Protein AF-A0A950AVN1-F1 (afdb_monomer)

Radius of gyration: 13.3 Å; Cα contacts (8 Å, |Δi|>4): 98; chains: 1; bounding box: 33×19×44 Å

Structure (mmCIF, N/CA/C/O backbone):
data_AF-A0A950AVN1-F1
#
_entry.id   AF-A0A950AVN1-F1
#
loop_
_atom_site.group_PDB
_atom_site.id
_atom_site.type_symbol
_atom_site.label_atom_id
_atom_site.label_alt_id
_atom_site.label_comp_id
_atom_site.label_asym_id
_atom_site.label_entity_id
_atom_site.label_seq_id
_atom_site.pdbx_PDB_ins_code
_atom_site.Cartn_x
_atom_site.Cartn_y
_atom_site.Cartn_z
_atom_site.occupancy
_atom_site.B_iso_or_equiv
_atom_site.auth_seq_id
_atom_site.auth_comp_id
_atom_site.auth_asym_id
_atom_site.auth_atom_id
_atom_site.pdbx_PDB_model_num
ATOM 1 N N . PHE A 1 1 ? 8.347 5.474 0.976 1.00 84.19 1 PHE A N 1
ATOM 2 C CA . PHE A 1 1 ? 7.368 5.532 -0.126 1.00 84.19 1 PHE A CA 1
ATOM 3 C C . PHE A 1 1 ? 7.339 4.181 -0.826 1.00 84.19 1 PHE A C 1
ATOM 5 O O . PHE A 1 1 ? 8.380 3.530 -0.883 1.00 84.19 1 PHE A O 1
ATOM 12 N N . TYR A 1 2 ? 6.170 3.756 -1.300 1.00 91.75 2 TYR A N 1
ATOM 13 C CA . TYR A 1 2 ? 6.003 2.532 -2.082 1.00 91.75 2 TYR A CA 1
ATOM 14 C C . TYR A 1 2 ? 5.470 2.908 -3.460 1.00 91.75 2 TYR A C 1
ATOM 16 O O . TYR A 1 2 ? 4.505 3.659 -3.544 1.00 91.75 2 TYR A O 1
ATOM 24 N N . LEU A 1 3 ? 6.081 2.368 -4.509 1.00 93.81 3 LEU A N 1
ATOM 25 C CA . LEU A 1 3 ? 5.514 2.363 -5.853 1.00 93.81 3 LEU A CA 1
ATOM 26 C C . LEU A 1 3 ? 5.196 0.912 -6.191 1.00 93.81 3 LEU A C 1
ATOM 28 O O . LEU A 1 3 ? 6.110 0.095 -6.217 1.00 93.81 3 LEU A O 1
ATOM 32 N N . ALA A 1 4 ? 3.928 0.589 -6.404 1.00 95.50 4 ALA A N 1
ATOM 33 C CA . ALA A 1 4 ? 3.478 -0.774 -6.657 1.00 95.50 4 ALA A CA 1
ATOM 34 C C . A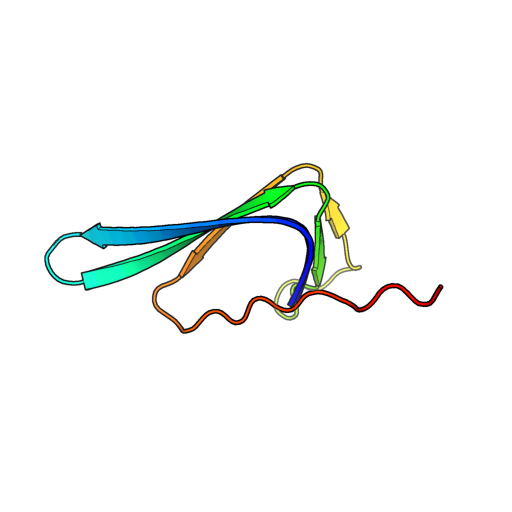LA A 1 4 ? 2.626 -0.825 -7.921 1.00 95.50 4 ALA A C 1
ATOM 36 O O . ALA A 1 4 ? 1.920 0.134 -8.230 1.00 95.50 4 ALA A O 1
ATOM 37 N N . ASN A 1 5 ? 2.664 -1.957 -8.621 1.00 95.75 5 ASN A N 1
ATOM 38 C CA . ASN A 1 5 ? 1.787 -2.179 -9.771 1.00 95.75 5 ASN A CA 1
ATOM 39 C C . ASN A 1 5 ? 0.346 -2.485 -9.342 1.00 95.75 5 ASN A C 1
ATOM 41 O O . ASN A 1 5 ? -0.586 -2.233 -10.101 1.00 95.75 5 ASN A O 1
ATOM 45 N N . ALA A 1 6 ? 0.162 -3.040 -8.141 1.00 96.31 6 ALA A N 1
ATOM 46 C CA . ALA A 1 6 ? -1.150 -3.300 -7.566 1.00 96.31 6 ALA A CA 1
ATOM 47 C C . ALA A 1 6 ? -1.147 -3.093 -6.049 1.00 96.31 6 ALA A C 1
ATOM 49 O O . ALA A 1 6 ? -0.169 -3.403 -5.362 1.00 96.31 6 ALA A O 1
ATOM 50 N N . VAL A 1 7 ? -2.279 -2.611 -5.540 1.00 96.94 7 VAL A N 1
ATOM 51 C CA . VAL A 1 7 ? -2.546 -2.390 -4.118 1.00 96.94 7 VAL A CA 1
ATOM 52 C C . VAL A 1 7 ? -3.962 -2.849 -3.783 1.00 96.94 7 VAL A C 1
ATOM 54 O O . VAL A 1 7 ? -4.910 -2.514 -4.489 1.00 96.94 7 VAL A O 1
ATOM 57 N N . ASP A 1 8 ? -4.098 -3.597 -2.694 1.00 97.88 8 ASP A N 1
ATOM 58 C CA . ASP A 1 8 ? -5.370 -3.894 -2.034 1.00 97.88 8 ASP A CA 1
ATOM 59 C C . ASP A 1 8 ? -5.313 -3.319 -0.614 1.00 97.88 8 ASP A C 1
ATOM 61 O O . ASP A 1 8 ? -4.440 -3.695 0.170 1.00 97.88 8 ASP A O 1
ATOM 65 N N . MET A 1 9 ? -6.203 -2.376 -0.295 1.00 96.75 9 MET A N 1
ATOM 66 C CA . MET A 1 9 ? -6.267 -1.725 1.014 1.00 96.75 9 MET A CA 1
ATOM 67 C C . MET A 1 9 ? -7.546 -2.125 1.740 1.00 96.75 9 MET A C 1
ATOM 69 O O . MET A 1 9 ? -8.653 -1.963 1.229 1.00 96.75 9 MET A O 1
ATOM 73 N N . LYS A 1 10 ? -7.393 -2.567 2.987 1.00 96.94 10 LYS A N 1
ATOM 74 C CA . LYS A 1 10 ? -8.492 -2.955 3.869 1.00 96.94 10 LYS A CA 1
ATOM 75 C C . LYS A 1 10 ? -8.460 -2.119 5.135 1.00 96.94 10 LYS A C 1
ATOM 77 O O . LYS A 1 10 ? -7.414 -1.968 5.763 1.00 96.94 10 LYS A O 1
ATOM 82 N N . VAL A 1 11 ? -9.629 -1.631 5.538 1.00 96.06 11 VAL A N 1
ATOM 83 C CA . VAL A 1 11 ? -9.834 -1.082 6.881 1.00 96.06 11 VAL A CA 1
ATOM 84 C C . VAL A 1 11 ? -10.140 -2.242 7.819 1.00 96.06 11 VAL A C 1
ATOM 86 O O . VAL A 1 11 ? -10.972 -3.099 7.514 1.00 96.06 11 VAL A O 1
ATOM 89 N N . LYS A 1 12 ? -9.444 -2.292 8.948 1.00 95.88 12 LYS A N 1
ATOM 90 C CA . LYS A 1 12 ? -9.628 -3.289 9.999 1.00 95.88 12 LYS A CA 1
ATOM 91 C C . LYS A 1 12 ? -9.973 -2.585 11.299 1.00 95.88 12 LYS A C 1
ATOM 93 O O . LYS A 1 12 ? -9.461 -1.502 11.566 1.00 95.88 12 LYS A O 1
ATOM 98 N N . GLU A 1 13 ? -10.800 -3.226 12.111 1.00 94.44 13 GLU A N 1
ATOM 99 C CA . GLU A 1 13 ? -11.119 -2.784 13.465 1.00 94.44 13 GLU A CA 1
ATOM 100 C C . GLU A 1 13 ? -10.673 -3.859 14.450 1.00 94.44 13 GLU A C 1
ATOM 102 O O . GLU A 1 13 ? -11.001 -5.034 14.284 1.00 94.44 13 GLU A O 1
ATOM 107 N N . ASP A 1 14 ? -9.915 -3.457 15.466 1.00 87.94 14 ASP A N 1
ATOM 108 C CA . ASP A 1 14 ? -9.502 -4.326 16.563 1.00 87.94 14 ASP A CA 1
ATOM 109 C C . ASP A 1 14 ? -9.569 -3.556 17.884 1.00 87.94 14 ASP A C 1
ATOM 111 O O . ASP A 1 14 ? -9.002 -2.470 18.023 1.00 87.94 14 ASP A O 1
ATOM 115 N N . GLY A 1 15 ? -10.320 -4.087 18.852 1.00 86.00 15 GLY A N 1
ATOM 116 C CA . GLY A 1 15 ? -10.419 -3.509 20.196 1.00 86.00 15 GLY A CA 1
ATOM 117 C C . GLY A 1 15 ? -10.835 -2.030 20.245 1.00 86.00 15 GLY A C 1
ATOM 118 O O . GLY A 1 15 ? -10.367 -1.296 21.115 1.00 86.00 15 GLY A O 1
ATOM 119 N N . GLY A 1 16 ? -11.671 -1.571 19.307 1.00 90.06 16 GLY A N 1
ATOM 120 C CA . GLY A 1 16 ? -12.117 -0.173 19.222 1.00 90.06 16 GLY A CA 1
ATOM 121 C C . GLY A 1 16 ? -11.114 0.784 18.565 1.00 90.06 16 GLY A C 1
ATOM 122 O O . GLY A 1 16 ? -11.282 1.999 18.658 1.00 90.06 16 GLY A O 1
ATOM 123 N N . ARG A 1 17 ? -10.068 0.264 17.912 1.00 90.44 17 ARG A N 1
ATOM 124 C CA . ARG A 1 17 ? -9.132 1.045 17.095 1.00 90.44 17 ARG A CA 1
ATOM 125 C C . ARG A 1 17 ? -9.159 0.553 15.655 1.00 90.44 17 ARG A C 1
ATOM 127 O O . ARG A 1 17 ? -9.072 -0.648 15.407 1.00 90.44 17 ARG A O 1
ATOM 134 N N . SER A 1 18 ? -9.228 1.489 14.717 1.00 94.44 18 SER A N 1
ATOM 135 C CA . SER A 1 18 ? -9.134 1.183 13.292 1.00 94.44 18 SER A CA 1
ATOM 136 C C . SER A 1 18 ? -7.688 1.281 12.810 1.00 94.44 18 SER A C 1
ATOM 138 O O . SER A 1 18 ? -6.927 2.138 13.265 1.00 94.44 18 SER A O 1
ATOM 140 N N . TYR A 1 19 ? -7.311 0.409 11.882 1.00 96.12 19 TYR A N 1
ATOM 141 C CA . TYR A 1 19 ? -6.038 0.464 11.171 1.00 96.12 19 TYR A CA 1
ATOM 142 C C . TYR A 1 19 ? -6.221 0.074 9.708 1.00 96.12 19 TYR A C 1
ATOM 144 O O . TYR A 1 19 ? -7.221 -0.536 9.324 1.00 96.12 19 TYR A O 1
ATOM 152 N N . PHE A 1 20 ? -5.233 0.420 8.894 1.00 97.06 20 PHE A N 1
ATOM 153 C CA . PHE A 1 20 ? -5.174 0.036 7.494 1.00 97.06 20 PHE A CA 1
ATOM 154 C C . PHE A 1 20 ? -4.189 -1.114 7.316 1.00 97.06 20 PHE A C 1
ATOM 156 O O . PHE A 1 20 ? -3.063 -1.074 7.822 1.00 97.06 20 PHE A O 1
ATOM 163 N N . GLU A 1 21 ? -4.617 -2.127 6.573 1.00 97.19 21 GLU A N 1
ATOM 164 C CA . GLU A 1 21 ? -3.765 -3.183 6.038 1.00 97.19 21 GLU A CA 1
ATOM 165 C C . GLU A 1 21 ? -3.690 -3.007 4.521 1.00 97.19 21 GLU A C 1
ATOM 167 O O . GLU A 1 21 ? -4.724 -2.893 3.861 1.00 97.19 21 GLU A O 1
ATOM 172 N N . LEU A 1 22 ? -2.476 -2.953 3.975 1.00 97.44 22 LEU A N 1
ATOM 173 C CA . LEU A 1 22 ? -2.234 -2.892 2.539 1.00 97.44 22 LEU A CA 1
ATOM 174 C C . LEU A 1 22 ? -1.443 -4.116 2.106 1.00 97.44 22 LEU A C 1
ATOM 176 O O . LEU A 1 22 ? -0.359 -4.366 2.637 1.00 97.44 22 LEU A O 1
ATOM 180 N N . ASP A 1 23 ? -1.948 -4.814 1.098 1.00 97.69 23 ASP A N 1
ATOM 181 C CA . ASP A 1 23 ? -1.209 -5.822 0.351 1.00 97.69 23 ASP A CA 1
ATOM 182 C C . ASP A 1 23 ? -0.764 -5.194 -0.986 1.00 97.69 23 ASP A C 1
ATOM 184 O O . ASP A 1 23 ? -1.587 -4.807 -1.817 1.00 97.69 23 ASP A O 1
ATOM 188 N N . LEU A 1 24 ? 0.550 -5.052 -1.176 1.00 97.31 24 LEU A N 1
ATOM 189 C CA . LEU A 1 24 ? 1.177 -4.493 -2.377 1.00 97.31 24 LEU A CA 1
ATOM 190 C C . LEU A 1 24 ? 1.852 -5.607 -3.175 1.00 97.31 24 LEU A C 1
ATOM 192 O O . LEU A 1 24 ? 2.566 -6.425 -2.589 1.00 97.31 24 LEU A O 1
ATOM 196 N N . ASN A 1 25 ? 1.693 -5.601 -4.499 1.00 97.56 25 ASN A N 1
ATOM 197 C CA . ASN A 1 25 ? 2.375 -6.533 -5.402 1.00 97.56 25 ASN A CA 1
ATOM 198 C C . ASN A 1 25 ? 3.292 -5.788 -6.373 1.00 97.56 25 ASN A C 1
ATOM 200 O O . ASN A 1 25 ? 2.953 -4.692 -6.829 1.00 97.56 25 ASN A O 1
ATOM 204 N N . ASP A 1 26 ? 4.441 -6.400 -6.675 1.00 96.75 26 ASP A N 1
ATOM 205 C CA . ASP A 1 26 ? 5.486 -5.845 -7.542 1.00 96.75 26 ASP A CA 1
ATOM 206 C C . ASP A 1 26 ? 5.864 -4.418 -7.128 1.00 96.75 26 ASP A C 1
ATOM 208 O O . ASP A 1 26 ? 5.640 -3.440 -7.844 1.00 96.75 26 ASP A O 1
ATOM 212 N N . ALA A 1 27 ? 6.388 -4.301 -5.909 1.00 95.31 27 ALA A N 1
ATOM 213 C CA . ALA A 1 27 ? 6.588 -3.027 -5.244 1.00 95.31 27 ALA A CA 1
ATOM 214 C C . ALA A 1 27 ? 8.064 -2.623 -5.190 1.00 95.31 27 ALA A C 1
ATOM 216 O O . ALA A 1 27 ? 8.919 -3.346 -4.671 1.00 95.31 27 ALA A O 1
ATOM 217 N N . TRP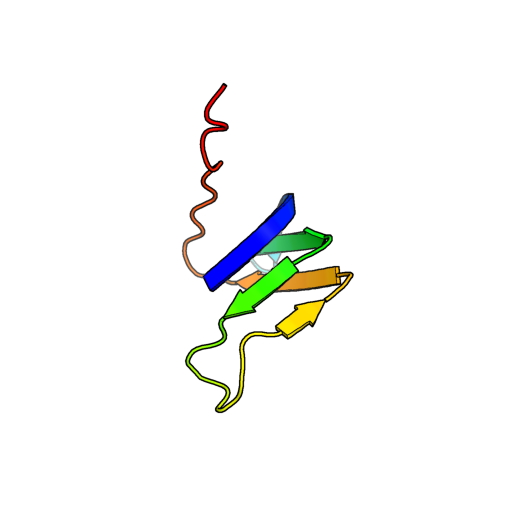 A 1 28 ? 8.345 -1.403 -5.634 1.00 93.50 28 TRP A N 1
ATOM 218 C CA . TRP A 1 28 ? 9.537 -0.659 -5.262 1.00 93.50 28 TRP A CA 1
ATOM 219 C C . TRP A 1 28 ? 9.352 -0.040 -3.882 1.00 93.50 28 TRP A C 1
ATOM 221 O O . TRP A 1 28 ? 8.404 0.706 -3.628 1.00 93.50 28 TRP A O 1
ATOM 231 N N . VAL A 1 29 ? 10.289 -0.332 -2.987 1.00 89.19 29 VAL A N 1
ATOM 232 C CA . VAL A 1 29 ? 10.283 0.157 -1.612 1.00 89.19 29 VAL A CA 1
ATOM 233 C C . VAL A 1 29 ? 11.419 1.139 -1.423 1.00 89.19 29 VAL A C 1
ATOM 235 O O . VAL A 1 29 ? 12.594 0.768 -1.474 1.00 89.19 29 VAL A O 1
ATOM 238 N N . TRP A 1 30 ? 11.045 2.380 -1.135 1.00 85.75 30 TRP A N 1
ATOM 239 C CA . TRP A 1 30 ? 11.954 3.423 -0.691 1.00 85.75 30 TRP A CA 1
ATOM 240 C C . TRP A 1 30 ? 11.749 3.638 0.810 1.00 85.75 30 TRP A C 1
ATOM 242 O O . TRP A 1 30 ? 10.920 4.449 1.240 1.00 85.75 30 TRP A O 1
ATOM 252 N N . ASP A 1 31 ? 12.433 2.832 1.618 1.00 74.94 31 ASP A N 1
ATOM 253 C CA . ASP A 1 31 ? 12.405 2.940 3.077 1.00 74.94 31 ASP A CA 1
ATOM 254 C C . ASP A 1 31 ? 13.477 3.942 3.527 1.00 74.94 31 ASP A C 1
ATOM 256 O O . ASP A 1 31 ? 14.661 3.623 3.548 1.00 74.94 31 ASP A O 1
ATOM 260 N N . MET A 1 32 ? 13.064 5.164 3.878 1.00 68.94 32 MET A N 1
ATOM 261 C CA . MET A 1 32 ? 13.979 6.226 4.326 1.00 68.94 32 MET A CA 1
ATOM 262 C C . MET A 1 32 ? 14.690 5.894 5.647 1.00 68.94 32 MET A C 1
ATOM 264 O O . MET A 1 32 ? 15.698 6.519 5.965 1.00 68.94 32 MET A O 1
ATOM 268 N N . TYR A 1 33 ? 14.177 4.932 6.418 1.00 73.44 33 TYR A N 1
ATOM 269 C CA . TYR A 1 33 ? 14.728 4.548 7.717 1.00 73.44 33 TYR A CA 1
ATOM 270 C C . TYR A 1 33 ? 15.640 3.324 7.643 1.00 73.44 33 TYR A C 1
ATOM 272 O O . TYR A 1 33 ? 16.252 2.955 8.646 1.00 73.44 33 TYR A O 1
ATOM 280 N N . ARG A 1 34 ? 15.766 2.701 6.466 1.00 71.06 34 ARG A N 1
ATOM 281 C CA . ARG A 1 34 ? 16.664 1.571 6.249 1.00 71.06 34 ARG A CA 1
ATOM 282 C C . ARG A 1 34 ? 17.794 2.001 5.310 1.00 71.06 34 ARG A C 1
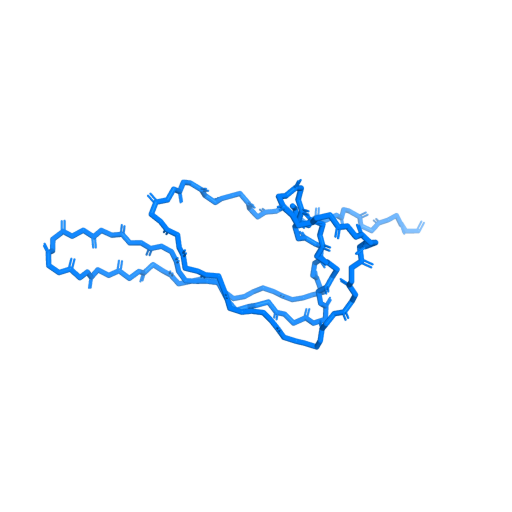ATOM 284 O O . ARG A 1 34 ? 17.551 2.145 4.115 1.00 71.06 34 ARG A O 1
ATOM 291 N N . PRO A 1 35 ? 19.023 2.217 5.814 1.00 68.12 35 PRO A N 1
ATOM 292 C CA . PRO A 1 35 ? 20.137 2.622 4.965 1.00 68.12 35 PRO A CA 1
ATOM 293 C C . PRO A 1 35 ? 20.414 1.538 3.914 1.00 68.12 35 PRO A C 1
ATOM 295 O O . PRO A 1 35 ? 20.716 0.394 4.251 1.00 6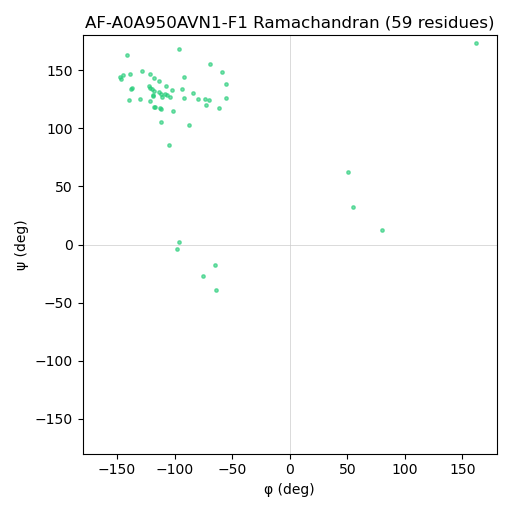8.12 35 PRO A O 1
ATOM 298 N N . GLY A 1 36 ? 20.262 1.892 2.638 1.00 76.69 36 GLY A N 1
ATOM 299 C CA . GLY A 1 36 ? 20.439 0.985 1.508 1.00 76.69 36 GLY A CA 1
ATOM 300 C C . GLY A 1 36 ? 19.784 1.504 0.222 1.00 76.69 36 GLY A C 1
ATOM 301 O O . GLY A 1 36 ? 19.106 2.532 0.245 1.00 76.69 36 GLY A O 1
ATOM 302 N N . PRO A 1 37 ? 19.996 0.816 -0.912 1.00 77.88 37 PRO A N 1
ATOM 303 C CA . PRO A 1 37 ? 19.319 1.136 -2.163 1.00 77.88 37 PRO A CA 1
ATOM 304 C C . PRO A 1 37 ? 17.824 0.805 -2.083 1.00 77.88 37 PRO A C 1
ATOM 306 O O . PRO A 1 37 ? 17.403 -0.083 -1.335 1.00 77.88 37 PRO A O 1
ATOM 309 N N . ALA A 1 38 ? 17.024 1.489 -2.904 1.00 83.31 38 ALA A N 1
ATOM 310 C CA . ALA A 1 38 ? 15.642 1.090 -3.140 1.00 83.31 38 ALA A CA 1
ATOM 311 C C . ALA A 1 38 ? 15.600 -0.371 -3.618 1.00 83.31 38 ALA A C 1
ATOM 313 O O . ALA A 1 38 ? 16.422 -0.797 -4.432 1.00 83.31 38 ALA A O 1
ATOM 314 N N . ARG A 1 39 ? 14.644 -1.143 -3.098 1.00 87.12 39 ARG A N 1
ATOM 315 C CA . ARG A 1 39 ? 14.498 -2.571 -3.413 1.00 87.12 39 ARG A CA 1
ATOM 316 C C . ARG A 1 39 ? 13.208 -2.817 -4.175 1.00 87.12 39 ARG A C 1
ATOM 318 O O . ARG A 1 39 ? 12.178 -2.252 -3.816 1.00 87.12 39 ARG A O 1
ATOM 325 N N . PHE A 1 40 ? 13.259 -3.706 -5.155 1.00 91.88 40 PHE A N 1
ATOM 326 C CA . PHE A 1 40 ? 12.066 -4.277 -5.762 1.00 91.88 40 PHE A CA 1
ATOM 327 C C . PHE A 1 40 ? 11.723 -5.592 -5.064 1.00 91.88 40 PHE A C 1
ATOM 329 O O . PHE A 1 40 ? 12.610 -6.412 -4.816 1.00 91.88 40 PHE A O 1
ATOM 336 N N . VAL A 1 41 ? 10.455 -5.793 -4.721 1.00 92.88 41 VAL A N 1
ATOM 337 C CA . VAL A 1 41 ? 9.967 -7.029 -4.105 1.00 92.88 41 VAL A CA 1
ATOM 338 C C . VAL A 1 41 ? 8.633 -7.458 -4.672 1.00 92.88 41 VAL A C 1
ATOM 340 O O . VAL A 1 41 ? 7.789 -6.630 -4.994 1.00 92.88 41 VAL A O 1
ATOM 343 N N . SER A 1 42 ? 8.442 -8.775 -4.737 1.00 95.38 42 SER A N 1
ATOM 344 C CA . SER A 1 42 ? 7.231 -9.386 -5.282 1.00 95.38 42 SER A CA 1
ATOM 345 C C . SER A 1 42 ? 5.984 -9.052 -4.465 1.00 95.38 42 SER A C 1
ATOM 347 O O . SER A 1 42 ? 4.932 -8.804 -5.042 1.00 95.38 42 SER A O 1
ATOM 349 N N . SER A 1 43 ? 6.091 -9.016 -3.133 1.00 95.19 43 SER A N 1
ATOM 350 C CA . SER A 1 43 ? 4.971 -8.691 -2.249 1.00 95.19 43 SER A CA 1
ATOM 351 C C . SER A 1 43 ? 5.421 -7.968 -0.979 1.00 95.19 43 SER A C 1
ATOM 353 O O . SER A 1 43 ? 6.492 -8.250 -0.426 1.00 95.19 43 SER A O 1
ATOM 355 N N . VAL A 1 44 ? 4.596 -7.029 -0.509 1.00 93.50 44 VAL A N 1
ATOM 356 C CA . VAL A 1 44 ? 4.741 -6.346 0.783 1.00 93.50 44 VAL A CA 1
ATOM 357 C C . VAL A 1 44 ? 3.385 -6.239 1.461 1.00 93.50 44 VAL A C 1
ATOM 359 O O . VAL A 1 44 ? 2.422 -5.792 0.847 1.00 93.50 44 VAL A O 1
ATOM 362 N N . ARG A 1 45 ? 3.350 -6.547 2.760 1.00 95.69 45 ARG A N 1
ATOM 363 C CA . ARG A 1 45 ? 2.233 -6.213 3.641 1.00 95.69 45 ARG A CA 1
ATOM 364 C C . ARG A 1 45 ? 2.591 -5.034 4.535 1.00 95.69 45 ARG A C 1
ATOM 366 O O . ARG A 1 45 ? 3.607 -5.075 5.230 1.00 95.69 45 ARG A O 1
ATOM 373 N N . VAL A 1 46 ? 1.752 -4.004 4.535 1.00 94.12 46 VAL A N 1
ATOM 374 C CA . VAL A 1 46 ? 1.878 -2.829 5.405 1.00 94.12 46 VAL A CA 1
ATOM 375 C C . VAL A 1 46 ? 0.707 -2.806 6.377 1.00 94.12 46 VAL A C 1
ATOM 377 O O . VAL A 1 46 ? -0.438 -2.921 5.960 1.00 94.12 46 VAL A O 1
ATOM 380 N N . VAL A 1 47 ? 0.992 -2.622 7.666 1.00 95.44 47 VAL A N 1
ATOM 381 C CA . VAL A 1 47 ? -0.019 -2.398 8.708 1.00 95.44 47 VAL A CA 1
ATOM 382 C C . VAL A 1 47 ? 0.280 -1.062 9.371 1.00 95.44 47 VAL A C 1
ATOM 384 O O . VAL A 1 47 ? 1.396 -0.844 9.846 1.00 95.44 47 VAL A O 1
ATOM 387 N N . THR A 1 48 ? -0.689 -0.149 9.381 1.00 94.06 48 THR A N 1
ATOM 388 C CA . THR A 1 48 ? -0.501 1.202 9.921 1.00 94.06 48 THR A CA 1
ATOM 389 C C . THR A 1 48 ? -1.769 1.751 10.569 1.00 94.06 48 THR A C 1
ATOM 391 O O . THR A 1 48 ? -2.873 1.559 10.073 1.00 94.06 48 THR A O 1
ATOM 394 N N . PHE A 1 49 ? -1.589 2.482 11.671 1.00 94.62 49 PHE A N 1
ATOM 395 C CA . PHE A 1 49 ? -2.635 3.267 12.344 1.00 94.62 49 PHE A CA 1
ATOM 396 C C . PHE A 1 49 ? -2.625 4.745 11.917 1.00 94.62 49 PHE A C 1
ATOM 398 O O . PHE A 1 49 ? -3.349 5.561 12.476 1.00 94.62 49 PHE A O 1
ATOM 405 N N . LYS A 1 50 ? -1.738 5.110 10.986 1.00 91.06 50 LYS A N 1
ATOM 406 C CA . LYS A 1 50 ? -1.636 6.455 10.409 1.00 91.06 50 LYS A CA 1
ATOM 407 C C . LYS A 1 50 ? -2.402 6.525 9.093 1.00 91.06 50 LYS A C 1
ATOM 409 O O . LYS A 1 50 ? -2.719 5.489 8.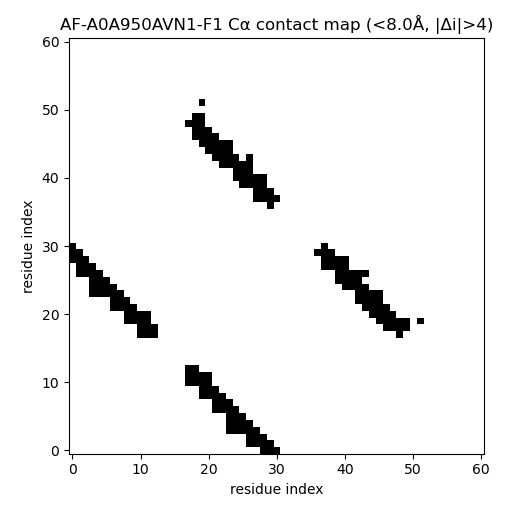513 1.00 91.06 50 LYS A O 1
ATOM 414 N N . ASP A 1 51 ? -2.593 7.745 8.608 1.00 92.69 51 ASP A N 1
ATOM 415 C CA . ASP A 1 51 ? -3.184 7.999 7.301 1.00 92.69 51 ASP A CA 1
ATOM 416 C C . ASP A 1 51 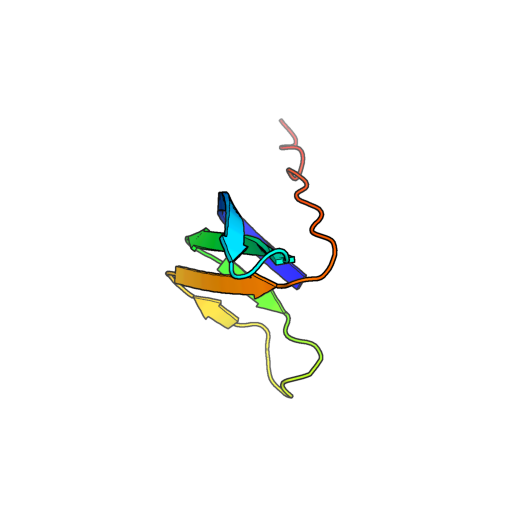? -2.389 7.345 6.168 1.00 92.69 51 ASP A C 1
ATOM 418 O O . ASP A 1 51 ? -1.161 7.199 6.217 1.00 92.69 51 ASP A O 1
ATOM 422 N N . VAL A 1 52 ? -3.127 6.970 5.130 1.00 93.38 52 VAL A N 1
ATOM 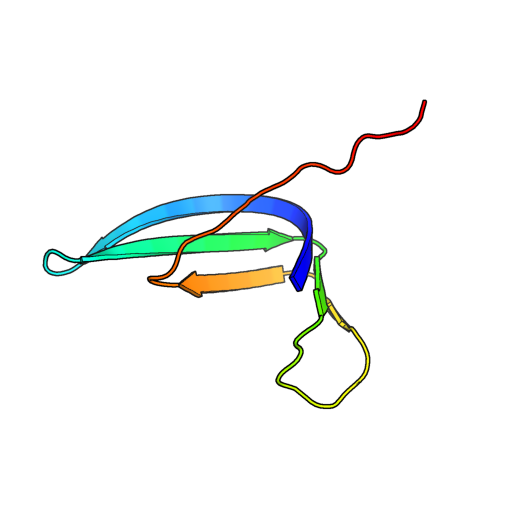423 C CA . VAL A 1 52 ? -2.626 6.327 3.922 1.00 93.38 52 VAL A CA 1
ATOM 424 C C . VAL A 1 52 ? -3.187 7.091 2.732 1.00 93.38 52 VAL A C 1
ATOM 426 O O . VAL A 1 52 ? -4.399 7.238 2.611 1.00 93.38 52 VAL A O 1
ATOM 429 N N . ASN A 1 53 ? -2.305 7.546 1.845 1.00 94.19 53 ASN A N 1
ATOM 430 C CA . ASN A 1 53 ? -2.688 8.100 0.550 1.00 94.19 53 ASN A CA 1
ATOM 431 C C . ASN A 1 53 ? -2.297 7.097 -0.538 1.00 94.19 53 ASN A C 1
ATOM 433 O O . ASN A 1 53 ? -1.161 6.618 -0.553 1.00 94.19 53 ASN A O 1
ATOM 437 N N . VAL A 1 54 ? -3.243 6.774 -1.420 1.00 94.31 54 VAL A N 1
ATOM 438 C CA . VAL A 1 54 ? -3.024 5.925 -2.595 1.00 94.31 54 VAL A CA 1
ATOM 439 C C . VAL A 1 54 ? -3.294 6.776 -3.825 1.00 94.31 54 VAL A C 1
ATOM 441 O O . VAL A 1 54 ? -4.406 7.265 -4.009 1.00 94.31 54 VAL A O 1
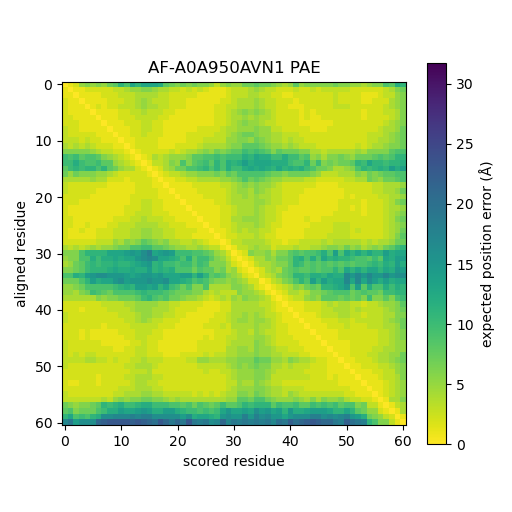ATOM 444 N N . GLU A 1 55 ? -2.269 6.956 -4.649 1.00 94.06 55 GLU A N 1
ATOM 445 C CA . GLU A 1 55 ? -2.318 7.770 -5.861 1.00 94.06 55 GLU A CA 1
ATOM 446 C C . GLU A 1 55 ? -1.933 6.907 -7.063 1.00 94.06 55 GLU A C 1
ATOM 448 O O . GLU A 1 55 ? -0.975 6.134 -7.004 1.00 94.06 55 GLU A O 1
ATOM 453 N N . GLU A 1 56 ? -2.681 7.036 -8.157 1.00 92.00 56 GLU A N 1
ATOM 454 C CA . GLU A 1 56 ? -2.361 6.382 -9.424 1.00 92.00 56 GLU A CA 1
ATOM 455 C C . GLU A 1 56 ? -1.514 7.325 -10.284 1.00 92.00 56 GLU A C 1
ATOM 457 O O . GLU A 1 56 ? -1.900 8.465 -10.551 1.00 92.00 56 GLU A O 1
ATOM 462 N N . ILE A 1 57 ? -0.348 6.853 -10.735 1.00 90.44 57 ILE A N 1
ATOM 463 C CA . ILE A 1 57 ? 0.483 7.616 -11.668 1.00 90.44 57 ILE A CA 1
ATOM 464 C C . ILE A 1 57 ? -0.198 7.586 -13.033 1.00 90.44 57 ILE A C 1
ATOM 466 O O . ILE A 1 57 ? -0.392 6.520 -13.621 1.00 90.44 57 ILE A O 1
ATOM 470 N N . ARG A 1 58 ? -0.545 8.771 -13.541 1.00 87.50 58 ARG A N 1
ATOM 471 C CA . ARG A 1 58 ? -1.144 8.933 -14.865 1.00 87.50 58 ARG A CA 1
ATOM 472 C C . ARG A 1 58 ? -0.237 8.292 -15.916 1.00 87.50 58 ARG A C 1
ATOM 474 O O . ARG A 1 58 ? 0.941 8.630 -16.002 1.00 87.50 58 ARG A O 1
ATOM 481 N N . ARG A 1 59 ? -0.794 7.393 -16.729 1.00 81.75 59 ARG A N 1
ATOM 482 C CA . ARG A 1 59 ? -0.115 6.938 -17.945 1.00 81.75 59 ARG A CA 1
ATOM 483 C C . ARG A 1 59 ? -0.116 8.100 -18.936 1.00 81.75 59 ARG A C 1
ATOM 485 O O . ARG A 1 59 ? -1.172 8.677 -19.196 1.00 81.75 59 ARG A O 1
ATOM 492 N N . GLU A 1 60 ? 1.061 8.486 -19.407 1.00 77.44 60 GLU A N 1
ATOM 493 C CA . GLU A 1 60 ? 1.161 9.298 -20.617 1.00 77.44 60 GLU A CA 1
ATOM 494 C C . GLU A 1 60 ? 0.844 8.368 -21.795 1.00 77.44 60 GLU A C 1
ATOM 496 O O . GLU A 1 60 ? 1.407 7.272 -21.867 1.00 77.44 60 GLU A O 1
ATOM 501 N N . ASP A 1 61 ? -0.130 8.761 -22.620 1.00 60.97 61 ASP A N 1
ATOM 502 C CA . ASP A 1 61 ? -0.492 8.052 -23.855 1.00 60.97 61 ASP A CA 1
ATOM 503 C C . ASP A 1 61 ? 0.615 8.184 -24.914 1.00 60.97 61 ASP A C 1
ATOM 505 O O . ASP A 1 61 ? 1.181 9.298 -25.044 1.00 60.97 61 ASP A O 1
#

Secondary structure (DSSP, 8-state):
-EEEEEEEEEEEEETTEEEEEEEEEEEEE--TTS-S--EEEEEEEEEESS-----PPPPP-

Sequence (61 aa):
FYLANAVDMKVKEDGGRSYFELDLNDAWVWDMYRPGPARFVSSVRVVTFKDVNVEEIRRED

Nearest PDB structures (foldseek):
  4z9c-assembly1_F  TM=4.764E-01  e=2.417E-01  Escherichia coli

Solvent-accessible surface area (backbone atoms only — not comparable to full-atom values): 3968 Å² total; per-residue (Å²): 94,75,51,54,82,42,78,48,79,42,84,43,78,56,96,93,43,67,33,40,41,34,46,33,33,56,25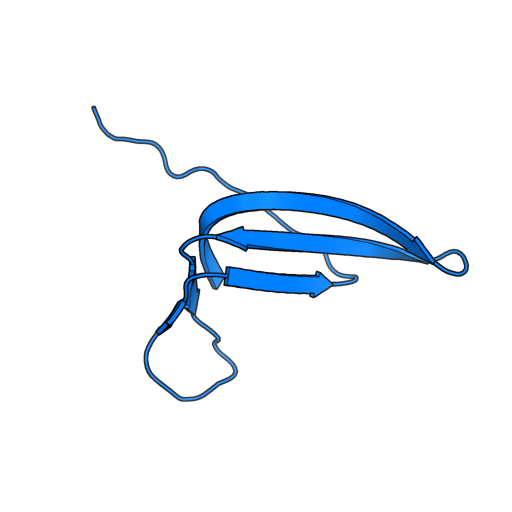,40,39,44,57,90,87,51,95,70,78,74,43,79,38,70,66,48,79,47,78,41,78,64,92,84,87,87,82,84,82,80,78,83,130

Mean predicted aligned error: 4.66 Å

Foldseek 3Di:
DKDAPDKDWDWDDDPNAIKIKIKGAQIFDDDVPDPDDTDTDGIDIDIGSDDDDDDDDDDDD

pLDDT: mean 90.1, std 8.56, range [60.97, 97.88]